Protein AF-A0A7W1I7R2-F1 (afdb_monomer)

Foldseek 3Di:
DAAAEAFQEADDPVSQVVQQVCQVVPHAYAYEDLDLVVCVVCVVVQFHQDDDPDGDTRGHDYRDNDPCVRCVRHDD

pLDDT: mean 94.66, std 9.1, range [45.91, 98.44]

Structure (mmCIF, N/CA/C/O backbone):
data_AF-A0A7W1I7R2-F1
#
_entry.id   AF-A0A7W1I7R2-F1
#
loop_
_atom_site.group_PDB
_atom_site.id
_atom_site.type_symbol
_atom_site.label_atom_id
_atom_site.label_alt_id
_atom_site.label_comp_id
_atom_site.label_asym_id
_atom_site.label_entity_id
_atom_site.label_seq_id
_atom_site.pdbx_PDB_ins_code
_atom_site.Cartn_x
_atom_site.Cartn_y
_atom_site.Cartn_z
_atom_site.occupancy
_atom_site.B_iso_or_equiv
_atom_site.auth_seq_id
_atom_site.auth_comp_id
_atom_site.auth_asym_id
_atom_site.auth_atom_id
_atom_site.pdbx_PDB_model_num
ATOM 1 N N . MET A 1 1 ? -17.008 7.128 3.856 1.00 45.91 1 MET A N 1
ATOM 2 C CA . MET A 1 1 ? -17.488 5.735 3.957 1.00 45.91 1 MET A CA 1
ATOM 3 C C . MET A 1 1 ? -16.277 4.894 4.293 1.00 45.91 1 MET A C 1
ATOM 5 O O . MET A 1 1 ? -15.359 4.867 3.488 1.00 45.91 1 MET A O 1
ATOM 9 N N . VAL A 1 2 ? -16.196 4.341 5.501 1.00 54.06 2 VAL A N 1
ATOM 10 C CA . VAL A 1 2 ? -15.059 3.490 5.878 1.00 54.06 2 VAL A CA 1
ATOM 11 C C . VAL A 1 2 ? -15.383 2.098 5.349 1.00 54.06 2 VAL A C 1
ATOM 13 O O . VAL A 1 2 ? -16.124 1.355 5.988 1.00 54.06 2 VAL A O 1
ATOM 16 N N . GLY A 1 3 ? -14.927 1.796 4.130 1.00 63.97 3 GLY A N 1
ATOM 17 C CA . GLY A 1 3 ? -14.863 0.413 3.663 1.00 63.97 3 GLY A CA 1
ATOM 18 C C . GLY A 1 3 ? -14.019 -0.411 4.638 1.00 63.97 3 GLY A C 1
ATOM 19 O O . GLY A 1 3 ? -13.190 0.140 5.364 1.00 63.97 3 GLY A O 1
ATOM 20 N N . SER A 1 4 ? -14.249 -1.720 4.708 1.00 84.88 4 SER A N 1
ATOM 21 C CA . SER A 1 4 ? -13.474 -2.601 5.585 1.00 84.88 4 SER A CA 1
ATOM 22 C C . SER A 1 4 ? -11.966 -2.450 5.339 1.00 84.88 4 SER A C 1
ATOM 24 O O . SER A 1 4 ? -11.526 -2.316 4.198 1.00 84.88 4 SER A O 1
ATOM 26 N N . SER A 1 5 ? -11.185 -2.449 6.423 1.00 93.56 5 SER A N 1
ATOM 27 C CA . SER A 1 5 ? -9.727 -2.314 6.368 1.00 93.56 5 SER A CA 1
ATOM 28 C C . SER A 1 5 ? -9.059 -3.663 6.111 1.00 93.56 5 SER A C 1
ATOM 30 O O . SER A 1 5 ? -9.358 -4.641 6.808 1.00 93.56 5 SER A O 1
ATOM 32 N N . ILE A 1 6 ? -8.147 -3.695 5.136 1.00 97.56 6 ILE A N 1
ATOM 33 C CA . ILE A 1 6 ? -7.427 -4.895 4.693 1.00 97.56 6 ILE A CA 1
ATOM 34 C C . ILE A 1 6 ? -5.920 -4.654 4.796 1.00 97.56 6 ILE A C 1
ATOM 36 O O . ILE A 1 6 ? -5.398 -3.666 4.277 1.00 97.56 6 ILE A O 1
ATOM 40 N N . ALA A 1 7 ? -5.211 -5.590 5.430 1.00 97.81 7 ALA A N 1
ATOM 41 C CA . ALA A 1 7 ? -3.755 -5.592 5.513 1.00 97.81 7 ALA A CA 1
ATOM 42 C C . ALA A 1 7 ? -3.153 -6.536 4.463 1.00 97.81 7 ALA A C 1
ATOM 44 O O . ALA A 1 7 ? -3.271 -7.756 4.567 1.00 97.81 7 ALA A O 1
ATOM 45 N N . VAL A 1 8 ? -2.461 -5.984 3.469 1.00 98.19 8 VAL A N 1
ATOM 46 C CA . VAL A 1 8 ? -1.699 -6.756 2.483 1.00 98.19 8 VAL A CA 1
ATOM 47 C C . VAL A 1 8 ? -0.290 -7.005 3.021 1.00 98.19 8 VAL A C 1
ATOM 49 O O . VAL A 1 8 ? 0.500 -6.078 3.221 1.00 98.19 8 VAL A O 1
ATOM 52 N N . VAL A 1 9 ? 0.032 -8.275 3.268 1.00 97.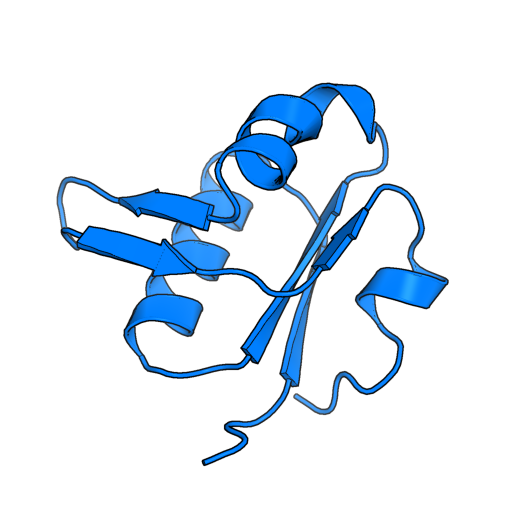81 9 VAL A N 1
ATOM 53 C CA . VAL A 1 9 ? 1.333 -8.708 3.794 1.00 97.81 9 VAL A CA 1
ATOM 54 C C . VAL A 1 9 ? 2.265 -9.041 2.630 1.00 97.81 9 VAL A C 1
ATOM 56 O O . VAL A 1 9 ? 2.229 -10.133 2.070 1.00 97.81 9 VAL A O 1
ATOM 59 N N . GLY A 1 10 ? 3.126 -8.085 2.286 1.00 97.69 10 GLY A N 1
ATOM 60 C CA . GLY A 1 10 ? 4.092 -8.170 1.195 1.00 97.69 10 GLY A CA 1
ATOM 61 C C . GLY A 1 10 ? 3.835 -7.122 0.112 1.00 97.69 10 GLY A C 1
ATOM 62 O O . GLY A 1 10 ? 2.705 -6.907 -0.309 1.00 97.69 10 GLY A O 1
ATOM 63 N N . ALA A 1 11 ? 4.911 -6.501 -0.376 1.00 97.25 11 ALA A N 1
ATOM 64 C CA . ALA A 1 11 ? 4.866 -5.447 -1.396 1.00 97.25 11 ALA A CA 1
ATOM 65 C C . ALA A 1 11 ? 5.713 -5.787 -2.637 1.00 97.25 11 ALA A C 1
ATOM 67 O O . ALA A 1 11 ? 6.397 -4.939 -3.204 1.00 97.25 11 ALA A O 1
ATOM 68 N N . GLY A 1 12 ? 5.720 -7.066 -3.025 1.00 96.25 12 GLY A N 1
ATOM 69 C CA . GLY A 1 12 ? 6.158 -7.470 -4.365 1.00 96.25 12 GLY A CA 1
ATOM 70 C C . GLY A 1 12 ? 5.060 -7.206 -5.400 1.00 96.25 12 GLY A C 1
ATOM 71 O O . GLY A 1 12 ? 3.967 -6.780 -5.038 1.00 96.25 12 GLY A O 1
ATOM 72 N N . ASN A 1 13 ? 5.305 -7.528 -6.672 1.00 95.75 13 ASN A N 1
ATOM 73 C CA . ASN A 1 13 ? 4.362 -7.249 -7.769 1.00 95.75 13 ASN A CA 1
ATOM 74 C C . ASN A 1 13 ? 2.927 -7.717 -7.479 1.00 95.75 13 ASN A C 1
ATOM 76 O O . ASN A 1 13 ? 1.985 -6.961 -7.690 1.00 95.75 13 ASN A O 1
ATOM 80 N N . VAL A 1 14 ? 2.765 -8.928 -6.935 1.00 96.94 14 VAL A N 1
ATOM 81 C CA . VAL A 1 14 ? 1.446 -9.479 -6.577 1.00 96.94 14 VAL A CA 1
ATOM 82 C C . VAL A 1 14 ? 0.792 -8.688 -5.444 1.00 96.94 14 VAL A C 1
ATOM 84 O O . VAL A 1 14 ? -0.380 -8.341 -5.540 1.00 96.94 14 VAL A O 1
ATOM 87 N N . GLY A 1 15 ? 1.546 -8.366 -4.389 1.00 97.88 15 GLY A N 1
ATOM 88 C CA . GLY A 1 15 ? 1.035 -7.585 -3.261 1.00 97.88 15 GLY A CA 1
ATOM 89 C C . GLY A 1 15 ? 0.628 -6.173 -3.675 1.00 97.88 15 GLY A C 1
ATOM 90 O O . GLY A 1 15 ? -0.440 -5.706 -3.297 1.00 97.88 15 GLY A O 1
ATOM 91 N N . CYS A 1 16 ? 1.426 -5.524 -4.526 1.00 97.81 16 CYS A N 1
ATOM 92 C CA . CYS A 1 16 ? 1.101 -4.210 -5.075 1.00 97.81 16 CYS A CA 1
ATOM 93 C C . CYS A 1 16 ? -0.131 -4.251 -5.987 1.00 97.81 16 CYS A C 1
ATOM 95 O O . CYS A 1 16 ? -0.991 -3.383 -5.874 1.00 97.81 16 CYS A O 1
ATOM 97 N N . ALA A 1 17 ? -0.245 -5.261 -6.855 1.00 97.94 17 ALA A N 1
ATOM 98 C CA . ALA A 1 17 ? -1.408 -5.425 -7.724 1.00 97.94 17 ALA A CA 1
ATOM 99 C C . ALA A 1 17 ? -2.695 -5.663 -6.917 1.00 97.94 17 ALA A C 1
ATOM 101 O O . ALA A 1 17 ? -3.707 -5.018 -7.176 1.00 97.94 17 ALA A O 1
ATOM 102 N N . LEU A 1 18 ? -2.639 -6.528 -5.897 1.00 97.69 18 LEU A N 1
ATOM 103 C CA . LEU A 1 18 ? -3.765 -6.783 -4.995 1.00 97.69 18 LEU A CA 1
ATOM 104 C C . LEU A 1 18 ? -4.150 -5.527 -4.205 1.00 97.69 18 LEU A C 1
ATOM 106 O O . LEU A 1 18 ? -5.326 -5.181 -4.130 1.00 97.69 18 LEU A O 1
ATOM 110 N N . ALA A 1 19 ? -3.164 -4.832 -3.634 1.00 97.94 19 ALA A N 1
ATOM 111 C CA . ALA A 1 19 ? -3.399 -3.595 -2.901 1.00 97.94 19 ALA A CA 1
ATOM 112 C C . ALA A 1 19 ? -4.049 -2.527 -3.790 1.00 97.94 19 ALA A C 1
ATOM 114 O O . ALA A 1 19 ? -4.968 -1.841 -3.347 1.00 97.94 19 ALA A O 1
ATOM 115 N N . ALA A 1 20 ? -3.610 -2.417 -5.047 1.00 98.31 20 ALA A N 1
ATOM 116 C CA . ALA A 1 20 ? -4.182 -1.476 -5.993 1.00 98.31 20 ALA A CA 1
ATOM 117 C C . ALA A 1 20 ? -5.628 -1.824 -6.374 1.00 98.31 20 ALA A C 1
ATOM 119 O O . ALA A 1 20 ? -6.490 -0.950 -6.318 1.00 98.31 20 ALA A O 1
ATOM 120 N N . ASP A 1 21 ? -5.912 -3.088 -6.701 1.00 97.81 21 ASP A N 1
ATOM 121 C CA . ASP A 1 21 ? -7.267 -3.550 -7.028 1.00 97.81 21 ASP A CA 1
ATOM 122 C C . ASP A 1 21 ? -8.247 -3.311 -5.866 1.00 97.81 21 ASP A C 1
ATOM 124 O O . ASP A 1 21 ? -9.313 -2.725 -6.060 1.00 97.81 21 ASP A O 1
ATOM 128 N N . LEU A 1 22 ? -7.863 -3.673 -4.638 1.00 96.81 22 LEU A N 1
ATOM 129 C CA . LEU A 1 22 ? -8.689 -3.456 -3.447 1.00 96.81 22 LEU A CA 1
ATOM 130 C C . LEU A 1 22 ? -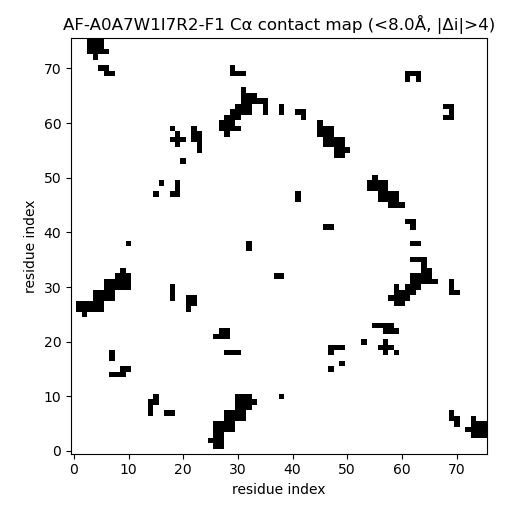8.929 -1.963 -3.174 1.00 96.81 22 LEU A C 1
ATOM 132 O O . LEU A 1 22 ? -10.060 -1.547 -2.918 1.00 96.81 22 LEU A O 1
ATOM 136 N N . ALA A 1 23 ? -7.890 -1.136 -3.263 1.00 97.31 23 ALA A N 1
ATOM 137 C CA . ALA A 1 23 ? -8.020 0.299 -3.033 1.00 97.31 23 ALA A CA 1
ATOM 138 C C . ALA A 1 23 ? -8.922 0.970 -4.083 1.00 97.31 23 ALA A C 1
ATOM 140 O O . ALA A 1 23 ? -9.771 1.789 -3.730 1.00 97.31 23 ALA A O 1
ATOM 141 N N . LEU A 1 24 ? -8.806 0.592 -5.363 1.00 96.94 24 LEU A N 1
ATOM 142 C CA . LEU A 1 24 ? -9.676 1.103 -6.431 1.00 96.94 24 LEU A CA 1
ATOM 143 C C . LEU A 1 24 ? -11.136 0.650 -6.275 1.00 96.94 24 LEU A C 1
ATOM 145 O O . LEU A 1 24 ? -12.044 1.366 -6.692 1.00 96.94 24 LEU A O 1
ATOM 149 N N . ARG A 1 25 ? -11.381 -0.491 -5.619 1.00 95.19 25 ARG A N 1
ATOM 150 C CA . ARG A 1 25 ? -12.727 -0.953 -5.225 1.00 95.19 25 ARG A CA 1
ATOM 151 C C . ARG A 1 25 ? -13.279 -0.249 -3.979 1.00 95.19 25 ARG A C 1
ATOM 153 O O . ARG A 1 25 ? -14.423 -0.499 -3.607 1.00 95.19 25 ARG A O 1
ATOM 160 N N . GLY A 1 26 ? -12.500 0.631 -3.347 1.00 94.69 26 GLY A N 1
ATOM 161 C CA . GLY A 1 26 ? -12.929 1.454 -2.214 1.00 94.69 26 GLY A CA 1
ATOM 162 C C . GLY A 1 26 ? -12.644 0.867 -0.829 1.00 94.69 26 GLY A C 1
ATOM 163 O O . GLY A 1 26 ? -13.190 1.368 0.157 1.00 94.69 26 GLY A O 1
ATOM 164 N N . PHE A 1 27 ? -11.808 -0.172 -0.726 1.00 96.00 27 PHE A N 1
ATOM 165 C CA . PHE A 1 27 ? -11.332 -0.668 0.568 1.00 96.00 27 PHE A CA 1
ATOM 166 C C . PHE A 1 27 ? -10.249 0.244 1.155 1.00 96.00 27 PHE A C 1
ATOM 168 O O . PHE A 1 27 ? -9.465 0.854 0.427 1.00 96.00 27 PHE A O 1
ATOM 175 N N . ASP A 1 28 ? -10.172 0.301 2.486 1.00 96.12 28 ASP A N 1
ATOM 176 C CA . ASP A 1 28 ? -9.056 0.947 3.176 1.00 96.12 28 ASP A CA 1
ATOM 177 C C . ASP A 1 28 ? -7.866 -0.021 3.229 1.00 96.12 28 ASP A C 1
ATOM 179 O O . ASP A 1 28 ? -7.857 -0.982 4.001 1.00 96.12 28 ASP A O 1
ATOM 183 N N . VAL A 1 29 ? -6.874 0.195 2.366 1.00 97.75 29 VAL A N 1
ATOM 184 C CA . VAL A 1 29 ? -5.759 -0.742 2.186 1.00 97.75 29 VAL A CA 1
ATOM 185 C C . VAL A 1 29 ? -4.522 -0.294 2.954 1.00 97.75 29 VAL A C 1
ATOM 187 O O . VAL A 1 29 ? -4.033 0.827 2.798 1.00 97.75 29 VAL A O 1
A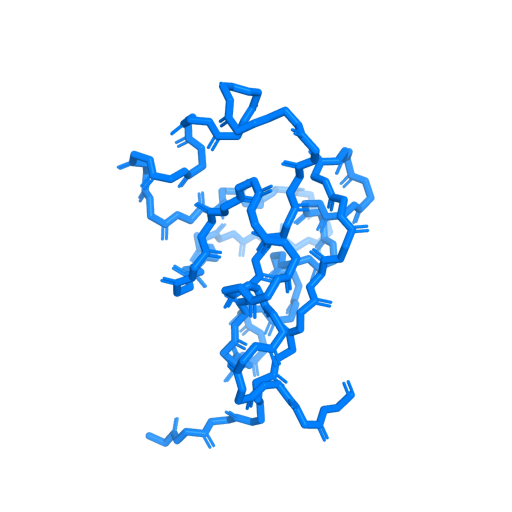TOM 190 N N . ARG A 1 30 ? -3.972 -1.227 3.731 1.00 97.94 30 ARG A N 1
ATOM 191 C CA . ARG A 1 30 ? -2.706 -1.120 4.459 1.00 97.94 30 ARG A CA 1
ATOM 192 C C . ARG A 1 30 ? -1.696 -2.102 3.866 1.00 97.94 30 ARG A C 1
ATOM 194 O O . ARG A 1 30 ? -2.058 -3.224 3.528 1.00 97.94 30 ARG A O 1
ATOM 201 N N . ILE A 1 31 ? -0.426 -1.719 3.767 1.00 98.31 31 ILE A N 1
ATOM 202 C CA . ILE A 1 31 ? 0.647 -2.552 3.211 1.00 98.31 31 ILE A CA 1
ATOM 203 C C . ILE A 1 31 ? 1.742 -2.752 4.254 1.00 98.31 31 ILE A C 1
ATOM 205 O O . ILE A 1 31 ? 2.325 -1.795 4.769 1.00 98.31 31 ILE A O 1
ATOM 209 N N . PHE A 1 32 ? 2.078 -4.014 4.502 1.00 98.44 32 PHE A N 1
ATOM 210 C CA . PHE A 1 32 ? 3.286 -4.400 5.215 1.00 98.44 32 PHE A CA 1
ATOM 211 C C . PHE A 1 32 ? 4.367 -4.866 4.241 1.00 98.44 32 PHE A C 1
ATOM 213 O O . PHE A 1 32 ? 4.109 -5.669 3.345 1.00 98.44 32 PHE A O 1
ATOM 220 N N . ASN A 1 33 ? 5.613 -4.464 4.480 1.00 98.38 33 ASN A N 1
ATOM 221 C CA . ASN A 1 33 ? 6.775 -5.113 3.889 1.00 98.38 33 ASN A CA 1
ATOM 222 C C . ASN A 1 33 ? 7.924 -5.167 4.894 1.00 98.38 33 ASN A C 1
ATOM 224 O O . ASN A 1 33 ? 8.306 -4.134 5.429 1.00 98.38 33 ASN A O 1
ATOM 228 N N . ARG A 1 34 ? 8.540 -6.344 5.088 1.00 97.00 34 ARG A N 1
ATOM 229 C CA . ARG A 1 34 ? 9.639 -6.551 6.060 1.00 97.00 34 ARG A CA 1
ATOM 230 C C . ARG A 1 34 ? 10.738 -5.482 5.971 1.00 97.00 34 ARG A C 1
ATOM 232 O O . ARG A 1 34 ? 11.291 -5.074 6.982 1.00 97.00 34 ARG A O 1
ATOM 239 N N . SER A 1 35 ? 11.039 -5.061 4.749 1.00 95.94 35 SER A N 1
ATOM 240 C CA . SER A 1 35 ? 11.994 -4.010 4.410 1.00 95.94 35 SER A CA 1
ATOM 241 C C . SER A 1 35 ? 11.247 -2.706 4.114 1.00 95.94 35 SER A C 1
ATOM 243 O O . SER A 1 35 ? 10.784 -2.505 2.985 1.00 95.94 35 SER A O 1
ATOM 245 N N . ALA A 1 36 ? 11.097 -1.826 5.105 1.00 94.38 36 ALA A N 1
ATOM 246 C CA . ALA A 1 36 ? 10.369 -0.562 4.947 1.00 94.38 36 ALA A CA 1
ATOM 247 C C . ALA A 1 36 ? 10.991 0.353 3.872 1.00 94.38 36 ALA A C 1
ATOM 249 O O . ALA A 1 36 ? 10.289 1.084 3.176 1.00 94.38 36 ALA A O 1
ATOM 250 N N . GLU A 1 37 ? 12.307 0.282 3.689 1.00 96.44 37 GLU A N 1
ATOM 251 C CA . GLU A 1 37 ? 13.053 1.017 2.671 1.00 96.44 37 GLU A CA 1
ATOM 252 C C . GLU A 1 37 ? 12.629 0.645 1.245 1.00 96.44 37 GLU A C 1
ATOM 254 O O . GLU A 1 37 ? 12.570 1.511 0.374 1.00 96.44 37 GLU A O 1
ATOM 259 N N . ARG A 1 38 ? 12.249 -0.620 1.012 1.00 96.62 38 ARG A N 1
ATOM 260 C CA . ARG A 1 38 ? 11.814 -1.104 -0.310 1.00 96.62 38 ARG A CA 1
ATOM 261 C C . ARG A 1 38 ? 10.433 -0.596 -0.714 1.00 96.62 38 ARG A C 1
ATOM 263 O O . ARG A 1 38 ? 10.110 -0.622 -1.893 1.00 96.62 38 ARG A O 1
ATOM 270 N N . VAL A 1 39 ? 9.636 -0.122 0.243 1.00 97.12 39 VAL A N 1
ATOM 271 C CA . VAL A 1 39 ? 8.300 0.452 0.003 1.00 97.12 39 VAL A CA 1
ATOM 272 C C . VAL A 1 39 ? 8.265 1.965 0.193 1.00 97.12 39 VAL A C 1
ATOM 274 O O . VAL A 1 39 ? 7.191 2.565 0.177 1.00 97.12 39 VAL A O 1
ATOM 277 N N . ARG A 1 40 ? 9.433 2.606 0.334 1.00 97.44 40 ARG A N 1
ATOM 278 C CA . ARG A 1 40 ? 9.531 4.056 0.528 1.00 97.44 40 ARG A CA 1
ATOM 279 C C . ARG A 1 40 ? 8.829 4.833 -0.587 1.00 97.44 40 ARG A C 1
ATOM 281 O O . ARG A 1 40 ? 8.076 5.744 -0.274 1.00 97.44 40 ARG A O 1
ATOM 288 N N . GLY A 1 41 ? 9.000 4.421 -1.845 1.00 97.88 41 GLY A N 1
ATOM 289 C CA . GLY A 1 41 ? 8.353 5.078 -2.988 1.00 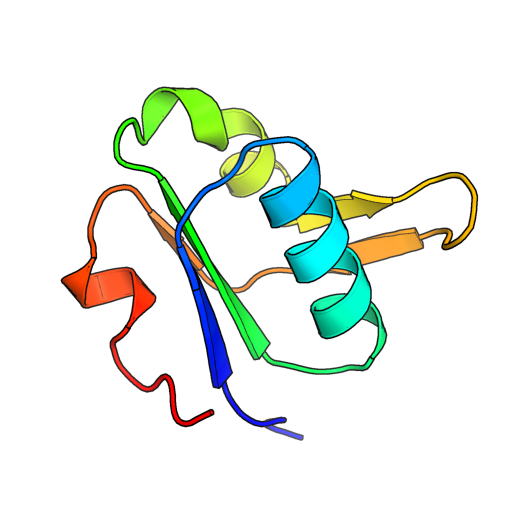97.88 41 GLY A CA 1
ATOM 290 C C . GLY A 1 41 ? 6.822 5.028 -2.932 1.00 97.88 41 GLY A C 1
ATOM 291 O O . GLY A 1 41 ? 6.174 6.032 -3.200 1.00 97.88 41 GLY A O 1
ATOM 292 N N . ILE A 1 42 ? 6.242 3.900 -2.500 1.00 98.00 42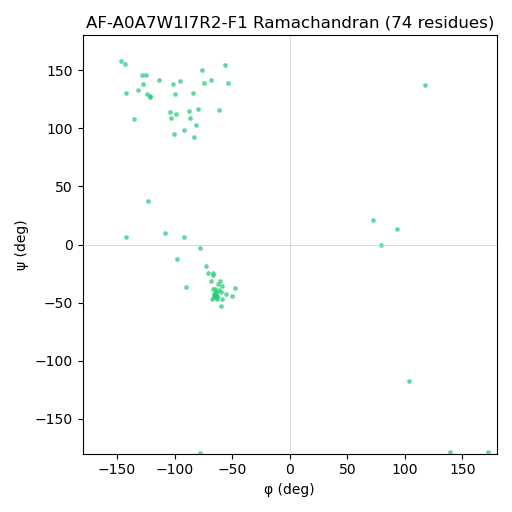 ILE A N 1
ATOM 293 C CA . ILE A 1 42 ? 4.784 3.765 -2.318 1.00 98.00 42 ILE A CA 1
ATOM 294 C C . ILE A 1 42 ? 4.312 4.694 -1.194 1.00 98.00 42 ILE A C 1
ATOM 296 O O . ILE A 1 42 ? 3.307 5.388 -1.333 1.00 98.00 42 ILE A O 1
ATOM 300 N N . ARG A 1 43 ? 5.058 4.736 -0.083 1.00 97.62 43 ARG A N 1
ATOM 301 C CA . ARG A 1 43 ? 4.744 5.591 1.067 1.00 97.62 43 ARG A CA 1
ATOM 302 C C . ARG A 1 43 ? 4.814 7.079 0.723 1.00 97.62 43 ARG A C 1
ATOM 304 O O . ARG A 1 43 ? 3.917 7.819 1.098 1.00 97.62 43 ARG A O 1
ATOM 311 N N . GLU A 1 44 ? 5.860 7.505 0.019 1.00 97.94 44 GLU A N 1
ATOM 312 C CA . GLU A 1 44 ? 6.057 8.898 -0.408 1.00 97.94 44 GLU A CA 1
ATOM 313 C C . GLU A 1 44 ? 5.009 9.329 -1.441 1.00 97.94 44 GLU A C 1
ATOM 315 O O . GLU A 1 44 ? 4.504 10.446 -1.366 1.00 97.94 44 GLU A O 1
ATOM 320 N N . ALA A 1 45 ? 4.628 8.438 -2.361 1.00 97.94 45 ALA A N 1
ATOM 321 C CA . ALA A 1 45 ? 3.534 8.687 -3.298 1.00 97.94 45 ALA A CA 1
ATOM 322 C C . ALA A 1 45 ? 2.150 8.680 -2.618 1.00 97.94 45 ALA A C 1
ATOM 324 O O . ALA A 1 45 ? 1.207 9.279 -3.133 1.00 97.94 45 ALA A O 1
ATOM 325 N N . GLY A 1 46 ? 2.008 7.992 -1.479 1.00 98.00 46 GLY A N 1
ATOM 326 C CA . GLY A 1 46 ? 0.730 7.766 -0.795 1.00 98.00 46 GLY A CA 1
ATOM 327 C C . GLY A 1 46 ? -0.186 6.770 -1.519 1.00 98.00 46 GLY A C 1
ATOM 328 O O . GLY A 1 46 ? -1.406 6.803 -1.338 1.00 98.00 46 GLY A O 1
ATOM 329 N N . GLY A 1 47 ? 0.374 5.922 -2.386 1.00 97.88 47 GLY A N 1
ATOM 330 C CA . GLY A 1 47 ? -0.405 5.052 -3.261 1.00 97.88 47 GLY A CA 1
ATOM 331 C C . GLY A 1 47 ? 0.407 4.301 -4.310 1.00 97.88 47 GLY A C 1
ATOM 332 O O . GLY A 1 47 ? 1.633 4.398 -4.377 1.00 97.88 47 GLY A O 1
ATOM 333 N N . ILE A 1 48 ? -0.310 3.539 -5.129 1.00 98.38 48 ILE A N 1
ATOM 334 C CA . ILE A 1 48 ? 0.215 2.721 -6.221 1.00 98.38 48 ILE A CA 1
ATOM 335 C C . ILE A 1 48 ? -0.439 3.187 -7.520 1.00 98.38 48 ILE A C 1
ATOM 337 O O . ILE A 1 48 ? -1.663 3.241 -7.620 1.00 98.38 48 ILE A O 1
ATOM 341 N N . THR A 1 49 ? 0.366 3.490 -8.533 1.00 98.06 49 THR A N 1
ATOM 342 C CA . THR A 1 49 ? -0.139 3.641 -9.901 1.00 98.06 49 THR A CA 1
ATOM 343 C C . THR A 1 49 ? -0.318 2.253 -10.505 1.00 98.06 49 THR A C 1
ATOM 345 O O . THR A 1 49 ? 0.657 1.514 -10.645 1.00 98.06 49 THR A O 1
ATOM 348 N N . ALA A 1 50 ? -1.554 1.895 -10.836 1.00 97.44 50 ALA A N 1
ATOM 349 C CA . ALA A 1 50 ? -1.893 0.668 -11.538 1.00 97.44 50 ALA A CA 1
ATOM 350 C C . ALA A 1 50 ? -2.018 0.930 -13.040 1.00 97.44 50 ALA A C 1
ATOM 352 O O . ALA A 1 50 ? -2.563 1.960 -13.440 1.00 97.44 50 ALA A O 1
ATOM 353 N N . SER A 1 51 ? -1.527 -0.016 -13.837 1.00 96.00 51 SER A N 1
ATOM 354 C CA . SER A 1 51 ? -1.695 -0.042 -15.288 1.00 96.00 51 SER A CA 1
ATOM 355 C C . SER A 1 51 ? -1.887 -1.471 -15.808 1.00 96.00 51 SER A C 1
ATOM 357 O O . SER A 1 51 ? -1.464 -2.444 -15.173 1.00 96.00 51 SER A O 1
ATOM 359 N N . GLY A 1 52 ? -2.527 -1.611 -16.970 1.00 95.06 52 GLY A N 1
ATOM 360 C CA . GLY A 1 52 ? -2.860 -2.876 -17.618 1.00 95.06 52 GLY A CA 1
ATOM 361 C C . GLY A 1 52 ? -4.335 -3.252 -17.459 1.00 95.06 52 GLY A C 1
ATOM 362 O O . GLY A 1 52 ? -5.219 -2.578 -17.975 1.00 95.06 52 GLY A O 1
ATOM 363 N N . ALA A 1 53 ? -4.611 -4.374 -16.784 1.00 94.88 53 ALA A N 1
ATOM 364 C CA . ALA A 1 53 ? -5.984 -4.871 -16.605 1.00 94.88 53 ALA A CA 1
ATOM 365 C C . ALA A 1 53 ? -6.852 -3.952 -15.723 1.00 94.88 53 ALA A C 1
ATOM 367 O O . ALA A 1 53 ? -8.076 -3.958 -15.838 1.00 94.88 53 ALA A O 1
ATOM 368 N N . ILE A 1 54 ? -6.208 -3.174 -14.852 1.00 94.00 54 ILE A N 1
ATOM 369 C CA . ILE A 1 54 ? -6.799 -2.079 -14.087 1.00 94.00 54 ILE A CA 1
ATOM 370 C C . ILE A 1 54 ? -5.932 -0.837 -14.288 1.00 94.00 54 ILE A C 1
ATOM 372 O O . ILE A 1 54 ? -4.711 -0.941 -14.399 1.00 94.00 54 ILE A O 1
ATOM 376 N N . GLU A 1 55 ? -6.563 0.330 -14.316 1.00 97.19 55 GLU A N 1
ATOM 377 C CA . GLU A 1 55 ? -5.904 1.616 -14.539 1.00 97.19 55 GLU A CA 1
ATOM 378 C C . GLU A 1 55 ? -6.292 2.588 -13.424 1.00 97.19 55 GLU A C 1
ATOM 380 O O . GLU A 1 55 ? -7.461 2.660 -13.033 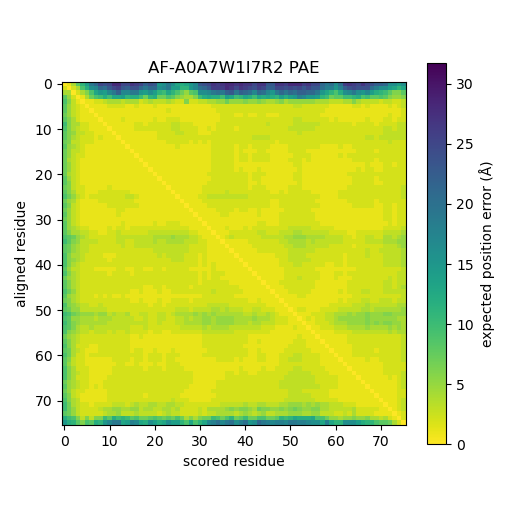1.00 97.19 55 GLU A O 1
ATOM 385 N N . GLY A 1 56 ? -5.324 3.356 -12.923 1.00 97.69 56 GLY A N 1
ATOM 386 C CA . GLY A 1 56 ? -5.585 4.457 -11.997 1.00 97.69 56 GLY A CA 1
ATOM 387 C C . GLY A 1 56 ? -4.590 4.574 -10.848 1.00 97.69 56 GLY A C 1
ATOM 388 O O . GLY A 1 56 ? -3.627 3.819 -10.733 1.00 97.69 56 GLY A O 1
ATOM 389 N N . PHE A 1 57 ? -4.831 5.553 -9.976 1.00 98.44 57 PHE A N 1
ATOM 390 C CA . PHE A 1 57 ? -4.026 5.772 -8.778 1.00 98.44 57 PHE A CA 1
ATOM 391 C C . PHE A 1 57 ? -4.751 5.257 -7.531 1.00 98.44 57 PHE A C 1
ATOM 393 O O . PHE A 1 57 ? -5.730 5.846 -7.069 1.00 98.44 57 PHE A O 1
ATOM 400 N N . ALA A 1 58 ? -4.249 4.157 -6.982 1.00 98.19 58 ALA A N 1
ATOM 401 C CA . ALA A 1 58 ? -4.762 3.493 -5.798 1.00 98.19 58 ALA A CA 1
AT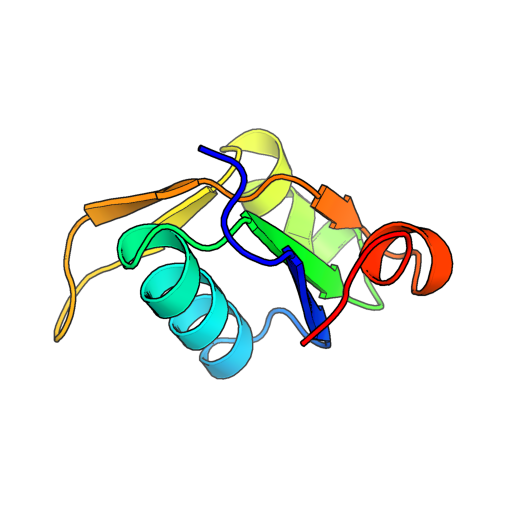OM 402 C C . ALA A 1 58 ? -4.157 4.095 -4.524 1.00 98.19 58 ALA A C 1
ATOM 404 O O . ALA A 1 58 ? -2.980 3.884 -4.231 1.00 98.19 58 ALA A O 1
ATOM 405 N N . ARG A 1 59 ? -4.955 4.826 -3.741 1.00 98.25 59 ARG A N 1
ATOM 406 C CA . ARG A 1 59 ? -4.515 5.355 -2.440 1.00 98.25 59 ARG A CA 1
ATOM 407 C C . ARG A 1 59 ? -4.455 4.246 -1.394 1.00 98.25 59 ARG A C 1
ATOM 409 O O . ARG A 1 59 ? -5.366 3.431 -1.308 1.00 98.25 59 ARG A O 1
ATOM 416 N N . VAL A 1 60 ? -3.415 4.268 -0.569 1.00 97.56 60 VAL A N 1
ATOM 417 C CA . VAL A 1 60 ? -3.249 3.353 0.571 1.00 97.56 60 VAL A CA 1
ATOM 418 C C . VAL A 1 60 ? -3.047 4.167 1.844 1.00 97.56 60 VAL A C 1
ATOM 420 O O . VAL A 1 60 ? -2.466 5.251 1.797 1.00 97.56 60 VAL A O 1
ATOM 423 N N . SER A 1 61 ? -3.548 3.682 2.977 1.00 96.94 61 SER A N 1
ATOM 424 C CA . SER A 1 61 ? -3.556 4.445 4.232 1.00 96.94 61 SER A CA 1
ATOM 425 C C . SER A 1 61 ? -2.306 4.239 5.078 1.00 96.94 61 SER A C 1
ATOM 427 O O . SER A 1 61 ? -1.822 5.182 5.699 1.00 96.94 61 SER A O 1
ATOM 429 N N . VAL A 1 62 ? -1.762 3.019 5.090 1.00 97.25 62 VAL A N 1
ATOM 430 C CA . VAL A 1 62 ? -0.561 2.656 5.855 1.00 97.25 62 VAL A CA 1
ATOM 431 C C . VAL A 1 62 ? 0.405 1.905 4.950 1.00 97.25 62 VAL A C 1
ATOM 433 O O . VAL A 1 62 ? 0.013 0.969 4.260 1.00 97.25 62 VAL A O 1
ATOM 436 N N . VAL A 1 63 ? 1.684 2.281 4.985 1.00 98.25 63 VAL A N 1
ATOM 437 C CA . VAL A 1 63 ? 2.776 1.562 4.314 1.00 98.25 63 VAL A CA 1
ATOM 438 C C . VAL A 1 63 ? 3.941 1.461 5.288 1.00 98.25 63 VAL A C 1
ATOM 440 O O . VAL A 1 63 ? 4.594 2.461 5.594 1.00 98.25 63 VAL A O 1
ATOM 443 N N . THR A 1 64 ? 4.195 0.261 5.802 1.00 98.06 64 THR A N 1
ATOM 444 C CA . THR A 1 64 ? 5.053 0.092 6.981 1.00 98.06 64 THR A CA 1
ATOM 445 C C . THR A 1 64 ? 5.868 -1.201 6.970 1.00 98.06 64 THR A C 1
ATOM 447 O O . THR A 1 64 ? 5.527 -2.183 6.311 1.00 98.06 64 THR A O 1
ATOM 450 N N . GLY A 1 65 ? 6.959 -1.196 7.738 1.00 97.94 65 GLY A N 1
ATOM 451 C CA . GLY A 1 65 ? 7.713 -2.394 8.114 1.00 97.94 65 GLY A CA 1
ATOM 452 C C . GLY A 1 65 ? 7.271 -3.023 9.435 1.00 97.94 65 GLY A C 1
ATOM 453 O O . GLY A 1 65 ? 7.918 -3.954 9.905 1.00 97.94 65 GLY A O 1
ATOM 454 N N . SER A 1 66 ? 6.192 -2.535 10.050 1.00 97.94 66 SER A N 1
ATOM 455 C CA . SER A 1 66 ? 5.625 -3.071 11.289 1.00 97.94 66 SER A CA 1
ATOM 456 C C . SER A 1 66 ? 4.364 -3.883 11.000 1.00 97.94 66 SER A C 1
ATOM 458 O O . SER A 1 66 ? 3.338 -3.334 10.604 1.00 97.94 66 SER A O 1
ATOM 460 N N . LEU A 1 67 ? 4.403 -5.199 11.242 1.00 97.12 67 LEU A N 1
ATOM 461 C CA . LEU A 1 67 ? 3.205 -6.046 11.129 1.00 97.12 67 LEU A CA 1
ATOM 462 C C . LEU A 1 67 ? 2.084 -5.576 12.062 1.00 97.12 67 LEU A C 1
ATOM 464 O O . LEU A 1 67 ? 0.914 -5.644 11.696 1.00 97.12 67 LEU A O 1
ATOM 468 N N . ARG A 1 68 ? 2.441 -5.074 13.251 1.00 97.50 68 ARG A N 1
ATOM 469 C CA . ARG A 1 68 ? 1.479 -4.530 14.214 1.00 97.50 68 ARG A CA 1
ATOM 470 C C . ARG A 1 68 ? 0.718 -3.357 13.607 1.00 97.50 68 ARG A C 1
ATOM 472 O O . ARG A 1 68 ? -0.501 -3.377 13.596 1.00 97.50 68 ARG A O 1
ATOM 479 N N . GLU A 1 69 ? 1.439 -2.378 13.073 1.00 96.88 69 GLU A N 1
ATOM 480 C CA . GLU A 1 69 ? 0.838 -1.171 12.495 1.00 96.88 69 GLU A CA 1
ATOM 481 C C . GLU A 1 69 ? -0.007 -1.502 11.254 1.00 96.88 69 GLU A C 1
ATOM 483 O O . GLU A 1 69 ? -1.095 -0.962 11.074 1.00 96.88 69 GLU A O 1
ATOM 488 N N . ALA A 1 70 ? 0.450 -2.443 10.421 1.00 97.00 70 ALA A N 1
ATOM 489 C CA . ALA A 1 70 ? -0.293 -2.859 9.236 1.00 97.00 70 ALA A CA 1
ATOM 490 C C . ALA A 1 70 ? -1.591 -3.618 9.557 1.00 97.00 70 ALA A C 1
ATOM 492 O O . ALA A 1 70 ? -2.537 -3.541 8.781 1.00 97.00 70 ALA A O 1
ATOM 493 N N . THR A 1 71 ? -1.644 -4.366 10.663 1.00 96.19 71 THR A N 1
ATOM 494 C CA . THR A 1 71 ? -2.811 -5.191 11.036 1.00 96.19 71 THR A CA 1
ATOM 495 C C . THR A 1 71 ? -3.737 -4.518 12.048 1.00 96.19 71 THR A C 1
ATOM 497 O O . THR A 1 71 ? -4.870 -4.963 12.245 1.00 96.19 71 THR A O 1
ATOM 500 N N . GLU A 1 72 ? -3.307 -3.421 12.671 1.00 95.19 72 GLU A N 1
ATOM 501 C CA . GLU A 1 72 ? -4.125 -2.665 13.611 1.00 95.19 72 GLU A CA 1
ATOM 502 C C . GLU A 1 72 ? -5.383 -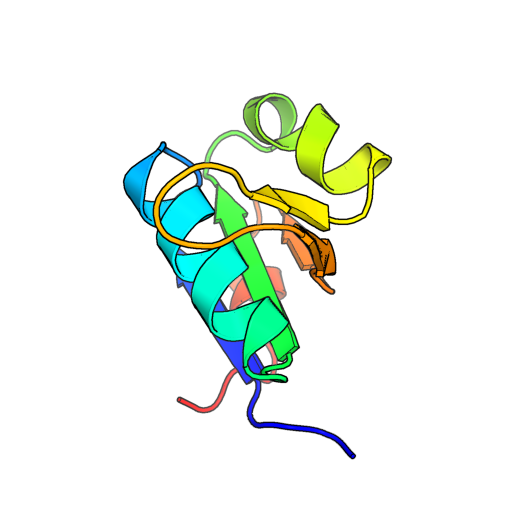2.110 12.926 1.00 95.19 72 GLU A C 1
ATOM 504 O O . GLU A 1 72 ? -5.329 -1.308 11.993 1.00 95.19 72 GLU A O 1
ATOM 509 N N . GLY A 1 73 ? -6.545 -2.583 13.383 1.00 89.50 73 GLY A N 1
ATOM 510 C CA . GLY A 1 73 ? -7.840 -2.193 12.823 1.00 89.50 73 GLY A CA 1
ATOM 511 C C . GLY A 1 73 ? -8.226 -2.889 11.512 1.00 89.50 73 GLY A C 1
ATOM 512 O O . GLY A 1 73 ? -9.331 -2.646 11.034 1.00 89.50 73 GLY A O 1
ATOM 513 N N . ALA A 1 74 ? -7.391 -3.772 10.954 1.00 93.31 74 ALA A N 1
ATOM 514 C CA . ALA A 1 74 ? -7.784 -4.631 9.833 1.00 93.31 74 ALA A CA 1
ATOM 515 C C . ALA A 1 74 ? -8.838 -5.663 10.294 1.00 93.31 74 ALA A C 1
ATOM 517 O O . ALA A 1 74 ? -8.813 -6.110 11.449 1.00 93.31 74 ALA A O 1
ATOM 518 N N . ARG A 1 75 ? -9.832 -5.966 9.446 1.00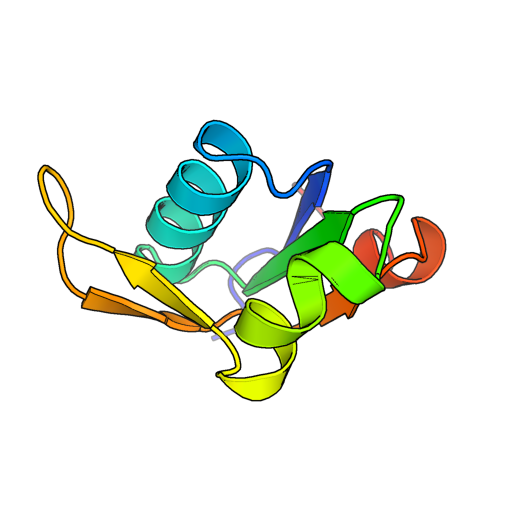 87.50 75 ARG A N 1
ATOM 519 C CA . ARG A 1 75 ? -11.049 -6.728 9.830 1.00 87.50 75 ARG A CA 1
ATOM 520 C C . ARG A 1 75 ? -11.561 -7.708 8.766 1.00 87.50 75 ARG A C 1
ATOM 522 O O . ARG A 1 75 ? -12.642 -8.262 8.949 1.00 87.50 75 ARG A O 1
ATOM 529 N N . MET A 1 76 ? -10.827 -7.896 7.676 1.00 69.25 76 MET A N 1
ATOM 530 C CA . MET A 1 76 ? -11.165 -8.803 6.575 1.00 69.25 76 MET A CA 1
ATOM 531 C C . MET A 1 76 ? -10.042 -9.797 6.329 1.00 69.25 76 MET A C 1
ATOM 533 O O . MET A 1 76 ? -8.874 -9.413 6.568 1.00 69.25 76 MET A O 1
#

Solvent-accessible surface area (backbone atoms only — not comparable to full-atom values): 4188 Å² total; per-residue (Å²): 130,89,40,68,26,34,51,39,84,37,70,52,76,66,37,48,51,51,46,28,56,43,18,70,74,53,31,44,24,20,32,21,28,90,54,43,77,82,45,40,69,39,48,76,69,41,31,41,82,43,71,81,99,51,76,48,78,15,55,43,80,43,68,35,50,40,67,66,71,27,47,63,80,41,77,112

Secondary structure (DSSP, 8-state):
--PPEEEEE--SHHHHHHHHHHHHTT-EEEEE-S-GGGGHHHHHHTEEEE-SSS-EEEE-SEEES-HHHHHTT---

Nearest PDB structures (foldseek):
  1bg6-assembly1_A-2  TM=9.392E-01  e=1.256E-04  Arthrobacter sp. 1C
  3k96-assembly1_B  TM=7.653E-01  e=1.648E-02  Coxiella burnetii RSA 493
  6s5e-assembly1_E-4  TM=7.070E-01  e=9.587E-02  Bacillus subtilis subsp. subtilis str. 168
  6s2j-assembly1_A  TM=8.258E-01  e=2.313E-01  Bacillus subtilis subsp. subtilis str. 168
  6s7r-assembly2_P  TM=7.049E-01  e=1.257E-01  Bacillus subtilis subsp. subtilis str. 168

Radius of gyration: 11.17 Å; Cα contacts (8 Å, |Δi|>4): 151; chains: 1; bounding box: 30×18×32 Å

Mean predicted aligned error: 3.03 Å

Sequence (76 aa):
MVGSSIAVVGAGNVGCALAADLALRGFDVRIFNRSAERVRGIREAGGITASGAIEGFARVSVVTGSLREATEGARM